Protein AF-A0A5N9CW10-F1 (afdb_monomer)

pLDDT: mean 95.41, std 5.34, range [68.5, 98.25]

Structure (mmCIF, N/CA/C/O backbone):
data_AF-A0A5N9CW10-F1
#
_entry.id   AF-A0A5N9CW10-F1
#
loop_
_atom_site.group_PDB
_atom_site.id
_atom_site.type_symbol
_atom_site.label_atom_id
_atom_site.label_alt_id
_atom_site.label_comp_id
_atom_site.label_asym_id
_atom_site.label_entity_id
_atom_site.label_seq_id
_atom_site.pdbx_PDB_ins_code
_atom_site.Cartn_x
_atom_site.Cartn_y
_atom_site.Cartn_z
_atom_site.occupancy
_atom_site.B_iso_or_equiv
_atom_site.auth_seq_id
_atom_site.auth_comp_id
_atom_site.auth_asym_id
_atom_site.auth_atom_id
_atom_site.pdbx_PDB_model_num
ATOM 1 N N . MET A 1 1 ? -7.164 14.301 24.052 1.00 74.12 1 MET A N 1
ATOM 2 C CA . MET A 1 1 ? -7.069 13.351 22.930 1.00 74.12 1 MET A CA 1
ATOM 3 C C . MET A 1 1 ? -8.444 13.283 22.311 1.00 74.12 1 MET A C 1
ATOM 5 O O . MET A 1 1 ? -9.404 13.123 23.055 1.00 74.12 1 MET A O 1
ATOM 9 N N . GLY A 1 2 ? -8.556 13.575 21.019 1.00 95.38 2 GLY A N 1
ATOM 10 C CA . GLY A 1 2 ? -9.833 13.464 20.312 1.00 95.38 2 GLY A CA 1
ATOM 11 C C . GLY A 1 2 ? -10.073 12.031 19.841 1.00 95.38 2 GLY A C 1
ATOM 12 O O . GLY A 1 2 ? -9.129 11.250 19.758 1.00 95.38 2 GLY A O 1
ATOM 13 N N . LEU A 1 3 ? -11.308 11.711 19.448 1.00 94.31 3 LEU A N 1
ATOM 14 C CA . LEU A 1 3 ? -11.644 10.421 18.828 1.00 94.31 3 LEU A CA 1
ATOM 15 C C . LEU A 1 3 ? -10.706 10.082 17.649 1.00 94.31 3 LEU A C 1
ATOM 17 O O . LEU A 1 3 ? -10.313 8.935 17.477 1.00 94.31 3 LEU A O 1
ATOM 21 N N . SER A 1 4 ? -10.279 11.083 16.873 1.00 96.06 4 SER A N 1
ATOM 22 C CA . SER A 1 4 ? -9.312 10.898 15.783 1.00 96.06 4 SER A CA 1
ATOM 23 C C . SER A 1 4 ? -7.933 10.427 16.257 1.00 96.06 4 SER A C 1
ATOM 25 O O . SER A 1 4 ? -7.286 9.656 15.553 1.00 96.06 4 SER A O 1
ATOM 27 N N . ASP A 1 5 ? -7.474 10.866 17.434 1.00 95.75 5 ASP A N 1
ATOM 28 C CA . ASP A 1 5 ? -6.196 10.414 17.998 1.00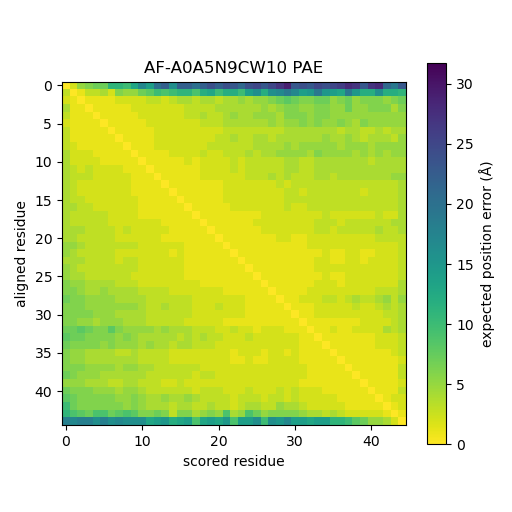 95.75 5 ASP A CA 1
ATOM 29 C C . ASP A 1 5 ? -6.275 8.952 18.433 1.00 95.75 5 ASP A C 1
ATOM 31 O O . ASP A 1 5 ? -5.340 8.193 18.196 1.00 95.75 5 ASP A O 1
ATOM 35 N N . GLU A 1 6 ? -7.402 8.554 19.025 1.00 96.12 6 GLU A N 1
ATOM 36 C CA . GLU A 1 6 ? -7.658 7.174 19.447 1.00 96.12 6 GLU A CA 1
ATOM 37 C C . GLU A 1 6 ? -7.760 6.230 18.245 1.00 96.12 6 GLU A C 1
ATOM 39 O O . GLU A 1 6 ? -7.124 5.177 18.230 1.00 96.12 6 GLU A O 1
ATOM 44 N N . LEU A 1 7 ? -8.493 6.633 17.200 1.00 96.75 7 LEU A N 1
ATOM 45 C CA . LEU A 1 7 ? -8.592 5.866 15.957 1.00 96.75 7 LEU A CA 1
ATOM 46 C C . LEU A 1 7 ? -7.230 5.720 15.278 1.00 96.75 7 LEU A C 1
ATOM 48 O O . LEU A 1 7 ? -6.884 4.621 14.857 1.00 96.75 7 LEU A O 1
ATOM 52 N N . ARG A 1 8 ? -6.442 6.801 15.211 1.00 94.94 8 ARG A N 1
ATOM 53 C CA . ARG A 1 8 ? -5.084 6.780 14.652 1.00 94.94 8 ARG A CA 1
ATOM 54 C C . ARG A 1 8 ? -4.170 5.829 15.423 1.00 94.94 8 ARG A C 1
ATOM 56 O O . ARG A 1 8 ? -3.493 5.022 14.796 1.00 94.94 8 ARG A O 1
ATOM 63 N N . ALA A 1 9 ? -4.176 5.899 16.754 1.00 96.38 9 ALA A N 1
ATOM 64 C CA . ALA A 1 9 ? -3.383 5.003 17.595 1.00 96.38 9 ALA A CA 1
ATOM 65 C C . ALA A 1 9 ? -3.787 3.529 17.404 1.00 96.38 9 ALA A C 1
ATOM 67 O O . ALA A 1 9 ? -2.935 2.647 17.397 1.00 96.38 9 ALA A O 1
ATOM 68 N N . GLY A 1 10 ? -5.077 3.255 17.184 1.00 95.94 10 GLY A N 1
ATOM 69 C CA . GLY A 1 10 ? -5.582 1.899 16.957 1.00 95.94 10 GLY A CA 1
ATOM 70 C C . GLY A 1 10 ? -5.132 1.238 15.647 1.00 95.94 10 GLY A C 1
ATOM 71 O O . GLY A 1 10 ? -5.208 0.016 15.542 1.00 95.94 10 GLY A O 1
ATOM 72 N N . VAL A 1 11 ? -4.665 2.009 14.658 1.00 96.94 11 VAL A N 1
ATOM 73 C CA . VAL A 1 11 ? -4.261 1.497 13.331 1.00 96.94 11 VAL A CA 1
ATOM 74 C C . VAL A 1 11 ? -2.772 1.683 13.025 1.00 96.94 11 VAL A C 1
ATOM 76 O O . VAL A 1 11 ? -2.342 1.375 11.916 1.00 96.94 11 VAL A O 1
ATOM 79 N N . GLU A 1 12 ? -1.979 2.177 13.978 1.00 96.25 12 GLU A N 1
ATOM 80 C CA . GLU A 1 12 ? -0.563 2.526 13.779 1.00 96.25 12 GLU A CA 1
ATOM 81 C C . GLU A 1 12 ? 0.253 1.370 13.176 1.00 96.25 12 GLU A C 1
ATOM 83 O O . GLU A 1 12 ? 0.894 1.547 12.143 1.00 96.25 12 GLU A O 1
ATOM 88 N N . SER A 1 13 ? 0.131 0.158 13.723 1.00 95.56 13 SER A N 1
ATOM 89 C CA . SER A 1 13 ? 0.857 -1.028 13.236 1.00 95.56 13 SER A CA 1
ATOM 90 C C . SER A 1 13 ? 0.474 -1.457 11.812 1.00 95.56 13 SER A C 1
ATOM 92 O O . SER A 1 13 ? 1.292 -2.009 11.069 1.00 95.56 13 SER A O 1
ATOM 94 N N . ILE A 1 14 ? -0.769 -1.188 11.398 1.00 97.44 14 ILE A N 1
ATOM 95 C CA . ILE A 1 14 ? -1.222 -1.433 10.025 1.00 97.44 14 ILE A CA 1
ATOM 96 C C . ILE A 1 14 ? -0.515 -0.451 9.093 1.00 97.44 14 ILE A C 1
ATOM 98 O O . ILE A 1 14 ? 0.025 -0.861 8.068 1.00 97.44 14 ILE A O 1
ATOM 102 N N . TRP A 1 15 ? -0.458 0.827 9.467 1.00 97.19 15 TRP A N 1
ATOM 103 C CA . TRP A 1 15 ? 0.241 1.839 8.680 1.00 97.19 15 TRP A CA 1
ATOM 104 C C . TRP A 1 15 ? 1.743 1.581 8.591 1.00 97.19 15 TRP A C 1
ATOM 106 O O . TRP A 1 15 ? 2.287 1.707 7.500 1.00 97.19 15 TRP A O 1
ATOM 116 N N . GLU A 1 16 ? 2.398 1.143 9.669 1.00 96.25 16 GLU A N 1
ATOM 117 C CA . GLU A 1 16 ? 3.811 0.724 9.640 1.00 96.25 16 GLU A CA 1
ATOM 118 C C . GLU A 1 16 ? 4.062 -0.398 8.617 1.00 96.25 16 GLU A C 1
ATOM 120 O O . GLU A 1 16 ? 5.055 -0.387 7.884 1.00 96.25 16 GLU A O 1
ATOM 125 N N . THR A 1 17 ? 3.125 -1.343 8.510 1.00 97.06 17 THR A N 1
ATOM 126 C CA . THR A 1 17 ? 3.189 -2.419 7.511 1.00 97.06 17 THR A CA 1
ATOM 127 C C . THR A 1 17 ? 2.973 -1.881 6.094 1.00 97.06 17 THR A C 1
ATOM 129 O O . THR A 1 17 ? 3.676 -2.274 5.166 1.00 97.06 17 THR A O 1
ATOM 132 N N . VAL A 1 18 ? 2.023 -0.960 5.908 1.00 97.19 18 VAL A N 1
ATOM 133 C CA . VAL A 1 18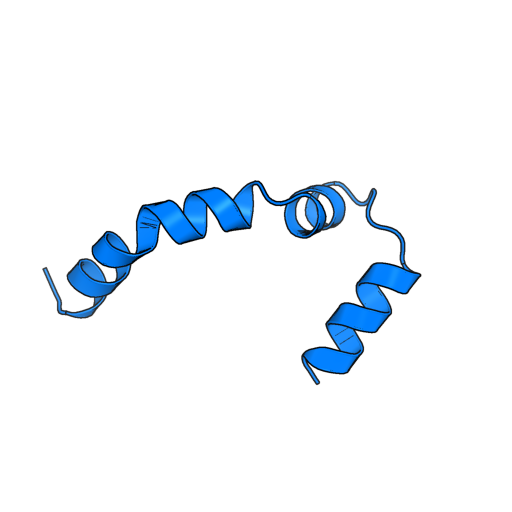 ? 1.714 -0.374 4.594 1.00 97.19 18 VAL A CA 1
ATOM 134 C C . VAL A 1 18 ? 2.880 0.461 4.065 1.00 97.19 18 VAL A C 1
ATOM 136 O O . VAL A 1 18 ? 3.257 0.300 2.908 1.00 97.19 18 VAL A O 1
ATOM 139 N N . VAL A 1 19 ? 3.496 1.313 4.892 1.00 96.69 19 VAL A N 1
ATOM 140 C CA . VAL A 1 19 ? 4.597 2.192 4.444 1.00 96.69 19 VAL A CA 1
ATOM 141 C C . VAL A 1 19 ? 5.879 1.432 4.104 1.00 96.69 19 VAL A C 1
ATOM 143 O O . VAL A 1 19 ? 6.735 1.963 3.403 1.00 96.69 19 VAL A O 1
ATOM 146 N N . THR A 1 20 ? 6.010 0.192 4.577 1.00 96.69 20 THR A N 1
ATOM 147 C CA . THR A 1 20 ? 7.133 -0.703 4.261 1.00 96.69 20 THR A CA 1
ATOM 148 C C . THR A 1 20 ? 6.795 -1.732 3.180 1.00 96.69 20 THR A C 1
ATOM 150 O O . THR A 1 20 ? 7.644 -2.545 2.815 1.00 96.69 20 THR A O 1
ATOM 153 N N . TYR A 1 21 ? 5.572 -1.711 2.643 1.00 97.81 21 TYR A N 1
ATOM 154 C CA . TYR A 1 21 ? 5.156 -2.647 1.609 1.00 97.81 21 TYR A CA 1
ATOM 155 C C . TYR A 1 21 ? 5.863 -2.345 0.272 1.00 97.81 21 TYR A C 1
ATOM 157 O O . TYR A 1 21 ? 5.922 -1.173 -0.113 1.00 97.81 21 TYR A O 1
ATOM 165 N N . PRO A 1 22 ? 6.331 -3.365 -0.485 1.00 97.69 22 PRO A N 1
ATOM 166 C CA . PRO A 1 22 ? 7.141 -3.161 -1.688 1.00 97.69 22 PRO A CA 1
ATOM 167 C C . PRO A 1 22 ? 6.536 -2.201 -2.706 1.00 97.69 22 PRO A C 1
ATOM 169 O O . PRO A 1 22 ? 7.234 -1.341 -3.216 1.00 97.69 22 PRO A O 1
ATOM 172 N N . PHE A 1 23 ? 5.224 -2.270 -2.951 1.00 97.31 23 PHE A N 1
ATOM 173 C CA . PHE A 1 23 ? 4.572 -1.342 -3.878 1.00 97.31 23 PHE A CA 1
ATOM 174 C C . PHE A 1 23 ? 4.770 0.129 -3.467 1.00 97.31 23 PHE A C 1
ATOM 176 O O . PHE A 1 23 ? 5.052 0.973 -4.313 1.00 97.31 23 PHE A O 1
ATOM 183 N N . VAL A 1 24 ? 4.666 0.439 -2.170 1.00 97.62 24 VAL A N 1
ATOM 184 C CA . VAL A 1 24 ? 4.818 1.804 -1.643 1.00 97.62 24 VAL A CA 1
ATOM 185 C C . VAL A 1 24 ? 6.280 2.248 -1.697 1.00 97.62 24 VAL A C 1
ATOM 187 O O . VAL A 1 24 ? 6.561 3.362 -2.137 1.00 97.62 24 VAL A O 1
ATOM 190 N N . THR A 1 25 ? 7.218 1.382 -1.305 1.00 98.19 25 THR A N 1
ATOM 191 C CA . THR A 1 25 ? 8.652 1.711 -1.325 1.00 98.19 25 THR A CA 1
ATOM 192 C C . THR A 1 25 ? 9.187 1.862 -2.750 1.00 98.19 25 THR A C 1
ATOM 194 O O . THR A 1 25 ? 9.869 2.842 -3.032 1.00 98.19 25 THR A O 1
ATOM 197 N N . GLU A 1 26 ? 8.802 0.962 -3.659 1.00 98.25 26 GLU A N 1
ATOM 198 C CA . GLU A 1 26 ? 9.179 0.991 -5.081 1.00 98.25 26 GLU A CA 1
ATOM 199 C C . GLU A 1 26 ? 8.581 2.216 -5.801 1.00 98.25 26 GLU A C 1
ATOM 201 O O . GLU A 1 26 ? 9.183 2.780 -6.714 1.00 98.25 26 GLU A O 1
ATOM 206 N N . THR A 1 27 ? 7.387 2.667 -5.391 1.00 96.75 27 THR A N 1
ATOM 207 C CA . THR A 1 27 ? 6.803 3.917 -5.911 1.00 96.75 27 THR A CA 1
ATOM 208 C C . THR A 1 27 ? 7.632 5.123 -5.472 1.00 96.75 27 THR A C 1
ATOM 210 O O . THR A 1 27 ? 7.877 6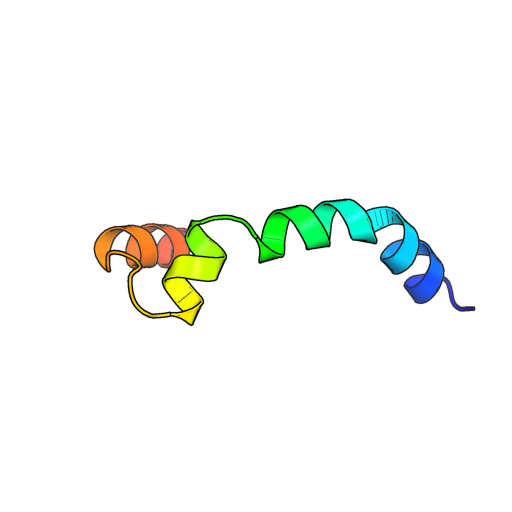.030 -6.265 1.00 96.75 27 THR A O 1
ATOM 213 N N . ALA A 1 28 ? 8.066 5.148 -4.208 1.00 96.62 28 ALA A N 1
ATOM 214 C CA . ALA A 1 28 ? 8.814 6.268 -3.642 1.00 96.62 28 ALA A CA 1
ATOM 215 C C . ALA A 1 28 ? 10.233 6.398 -4.220 1.00 96.62 28 ALA A C 1
ATOM 217 O O . ALA A 1 28 ? 10.718 7.516 -4.390 1.00 96.62 28 ALA A O 1
ATOM 218 N N . ASP A 1 29 ? 10.898 5.278 -4.514 1.00 97.00 29 ASP A N 1
ATOM 219 C CA . ASP A 1 29 ? 12.249 5.264 -5.090 1.00 97.00 29 ASP A CA 1
ATOM 220 C C . ASP A 1 29 ? 12.276 5.237 -6.632 1.00 97.00 29 ASP A C 1
ATOM 222 O O . ASP A 1 29 ? 13.337 5.419 -7.234 1.00 97.00 29 ASP A O 1
ATOM 226 N N . GLY A 1 30 ? 11.113 5.077 -7.271 1.00 96.56 30 GLY A N 1
ATOM 227 C CA . GLY A 1 30 ? 10.952 5.068 -8.725 1.00 96.56 30 GLY A CA 1
ATOM 228 C C . GLY A 1 30 ? 11.306 3.740 -9.398 1.00 96.56 30 GLY A C 1
ATOM 229 O O . GLY A 1 30 ? 11.427 3.702 -10.622 1.00 96.56 30 GLY A O 1
ATOM 230 N N . SER A 1 31 ? 11.488 2.661 -8.633 1.00 98.06 31 SER A N 1
ATOM 231 C CA . SER A 1 31 ? 11.744 1.317 -9.163 1.00 98.06 31 SER A CA 1
ATOM 232 C C . SER A 1 31 ? 10.476 0.523 -9.490 1.00 98.06 31 SER A C 1
ATOM 234 O O . SER A 1 31 ? 10.577 -0.547 -10.097 1.00 98.06 31 SER A O 1
ATOM 236 N N . LEU A 1 32 ? 9.288 1.033 -9.132 1.00 97.75 32 LEU A N 1
ATOM 237 C CA . LEU A 1 32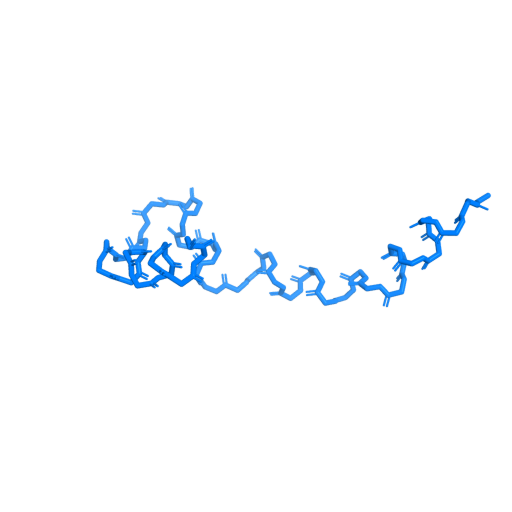 ? 8.023 0.373 -9.449 1.00 97.75 32 LEU A CA 1
ATOM 238 C C . 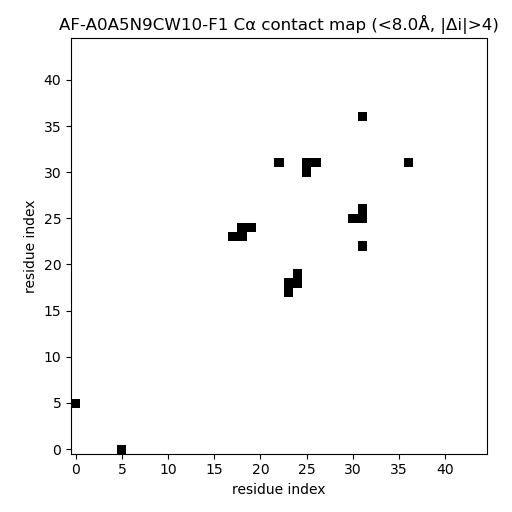LEU A 1 32 ? 7.824 0.296 -10.966 1.00 97.75 32 LEU A C 1
ATOM 240 O O . LEU A 1 32 ? 7.894 1.297 -11.679 1.00 97.75 32 LEU A O 1
ATOM 244 N N . ASP A 1 33 ? 7.514 -0.904 -11.445 1.00 97.38 33 ASP A N 1
ATOM 245 C CA . ASP A 1 33 ? 7.119 -1.122 -12.831 1.00 97.38 33 ASP A CA 1
ATOM 246 C C . ASP A 1 33 ? 5.863 -0.311 -13.198 1.00 97.38 33 ASP A C 1
ATOM 248 O O . ASP A 1 33 ? 4.866 -0.288 -12.468 1.00 97.38 33 ASP A O 1
ATOM 252 N N . TRP A 1 34 ? 5.908 0.342 -14.359 1.00 96.25 34 TRP A N 1
ATOM 253 C CA . TRP A 1 34 ? 4.853 1.255 -14.791 1.00 96.25 34 TRP A CA 1
ATOM 254 C C . TRP A 1 34 ? 3.517 0.539 -15.023 1.00 96.25 34 TRP A C 1
ATOM 256 O O . TRP A 1 34 ? 2.471 1.087 -14.679 1.00 96.25 34 TRP A O 1
ATOM 266 N N . GLU A 1 35 ? 3.523 -0.698 -15.534 1.00 97.00 35 GLU A N 1
ATOM 267 C CA . GLU A 1 35 ? 2.281 -1.453 -15.747 1.00 97.00 35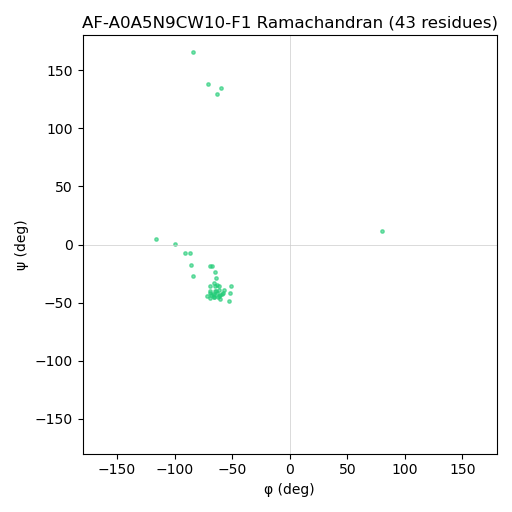 GLU A CA 1
ATOM 268 C C . GLU A 1 35 ? 1.592 -1.773 -14.414 1.00 97.00 35 GLU 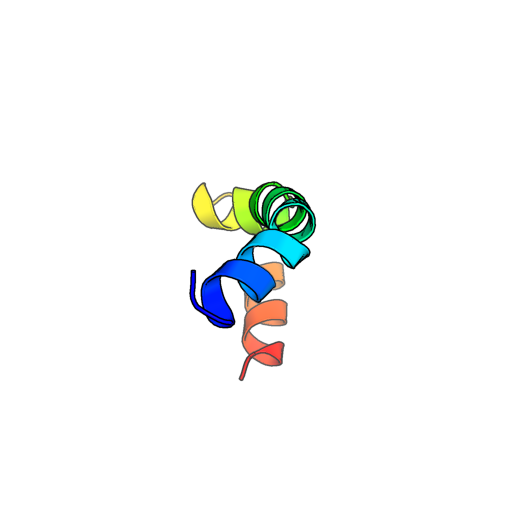A C 1
ATOM 270 O O . GLU A 1 35 ? 0.374 -1.620 -14.294 1.00 97.00 35 GLU A O 1
ATOM 275 N N . ARG A 1 36 ? 2.362 -2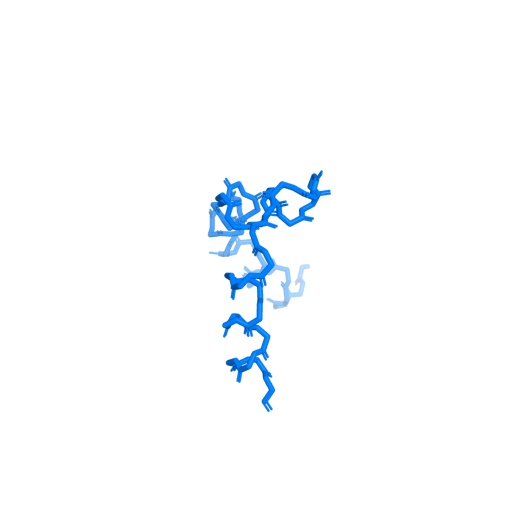.127 -13.373 1.00 96.62 36 ARG A N 1
ATOM 276 C CA . ARG A 1 36 ? 1.825 -2.320 -12.011 1.00 96.62 36 ARG A CA 1
ATOM 277 C C . ARG A 1 36 ? 1.204 -1.044 -11.445 1.00 96.62 36 ARG A C 1
ATOM 279 O O . ARG A 1 36 ? 0.164 -1.127 -10.792 1.00 96.62 36 ARG A O 1
ATOM 286 N N . PHE A 1 37 ? 1.812 0.117 -11.691 1.00 96.38 37 PHE A N 1
ATOM 287 C CA . PHE A 1 37 ? 1.236 1.394 -11.271 1.00 96.38 37 PHE A CA 1
ATOM 288 C C . PHE A 1 37 ? -0.070 1.706 -12.012 1.00 96.38 37 PHE A C 1
ATOM 290 O O . PHE A 1 37 ? -1.045 2.089 -11.372 1.00 96.38 37 PHE A O 1
ATOM 297 N N . CYS A 1 38 ? -0.129 1.490 -13.331 1.00 96.75 38 CYS A N 1
ATOM 298 C CA . CYS A 1 38 ? -1.353 1.692 -14.112 1.00 96.75 38 CYS A CA 1
ATOM 299 C C . CYS A 1 38 ? -2.517 0.832 -13.604 1.00 96.75 38 CYS A C 1
ATOM 301 O O . CYS A 1 38 ? -3.618 1.346 -13.451 1.00 96.75 38 CYS A O 1
ATOM 303 N N . VAL A 1 39 ? -2.274 -0.440 -13.265 1.00 96.94 39 VAL A N 1
ATOM 304 C CA . VAL A 1 39 ? -3.313 -1.311 -12.686 1.00 96.94 39 VAL A CA 1
ATOM 305 C C . VAL A 1 39 ? -3.847 -0.755 -11.363 1.00 96.94 39 VAL A C 1
ATOM 307 O O . VAL A 1 39 ? -5.055 -0.763 -11.150 1.00 96.94 39 VAL A O 1
ATOM 310 N N . TYR A 1 40 ? -2.968 -0.272 -10.478 1.00 95.75 40 TYR A N 1
ATOM 311 C CA . TYR A 1 40 ? -3.387 0.388 -9.237 1.00 95.75 40 TYR A CA 1
ATOM 312 C C . TYR A 1 40 ? -4.201 1.658 -9.527 1.00 95.75 40 TYR A C 1
ATOM 314 O O . TYR A 1 40 ? -5.257 1.864 -8.937 1.00 95.75 40 TYR A O 1
ATOM 322 N N . PHE A 1 41 ? -3.732 2.488 -10.459 1.00 95.44 41 PHE A N 1
ATOM 323 C CA . PHE A 1 41 ? -4.374 3.754 -10.802 1.00 95.44 41 PHE A CA 1
ATOM 324 C C . PHE A 1 41 ? -5.779 3.557 -11.387 1.00 95.44 41 PHE A C 1
ATOM 326 O O . PHE A 1 41 ? -6.708 4.260 -10.997 1.00 95.44 41 PHE A O 1
ATOM 333 N N . ASP A 1 42 ? -5.952 2.566 -12.263 1.00 96.81 42 ASP A N 1
ATOM 334 C CA . ASP A 1 42 ? -7.250 2.210 -12.846 1.00 96.81 42 ASP A CA 1
ATOM 335 C C . ASP A 1 42 ? -8.250 1.688 -11.798 1.00 96.81 42 ASP A C 1
ATOM 337 O O . ASP A 1 42 ? -9.455 1.749 -12.023 1.00 96.81 42 ASP A O 1
ATOM 341 N N . GLN A 1 43 ? -7.776 1.161 -10.663 1.00 94.38 43 GLN A N 1
ATOM 342 C CA . GLN A 1 43 ? -8.627 0.711 -9.553 1.00 94.38 43 GLN A CA 1
ATOM 343 C C . GLN A 1 43 ? -9.042 1.842 -8.603 1.00 94.38 43 GLN A C 1
ATOM 345 O O . GLN A 1 43 ? -10.067 1.712 -7.935 1.00 94.38 43 GLN A O 1
ATOM 350 N N . ASP A 1 44 ? -8.236 2.901 -8.501 1.00 92.44 44 ASP A N 1
ATOM 351 C CA . ASP A 1 44 ? -8.477 4.051 -7.615 1.00 92.44 44 ASP A CA 1
ATOM 352 C C . ASP A 1 44 ? -9.390 5.115 -8.266 1.00 92.44 44 ASP A C 1
ATOM 354 O O . ASP A 1 44 ? -9.955 5.961 -7.569 1.00 92.44 44 ASP A O 1
ATOM 358 N N . CYS A 1 45 ? -9.544 5.065 -9.598 1.00 68.50 45 CYS A N 1
ATOM 359 C CA . CYS A 1 45 ? -10.437 5.920 -10.397 1.00 68.50 45 CYS A CA 1
ATOM 360 C C . CYS A 1 45 ? -11.894 5.428 -10.408 1.00 68.50 45 CYS A C 1
ATOM 362 O O . CYS A 1 45 ? -12.795 6.298 -10.329 1.00 68.50 45 CYS A O 1
#

Radius of gyration: 14.32 Å; Cα contacts (8 Å, |Δi|>4): 10; chains: 1; bounding box: 24×17×39 Å

Foldseek 3Di:
DDPVVVVCVVCVVVVVCVCPDCCNVCVVVVVDDPVVVVVVVVVVD

Solvent-accessible surface area (backbone atoms only — not comparable to full-atom values): 2757 Å² total; per-residue (Å²): 133,53,74,70,54,55,54,50,64,75,42,44,72,59,49,58,52,51,67,66,30,65,72,51,44,25,56,74,73,65,71,49,58,66,69,62,48,50,58,53,51,69,70,75,108

Sequence (45 aa):
MGLSDELRAGVESIWETVVTYPFVTETADGSLDWERFCVYFDQDC

Secondary structure (DSSP, 8-state):
--HHHHHHHHTHHHHHHHHTSHH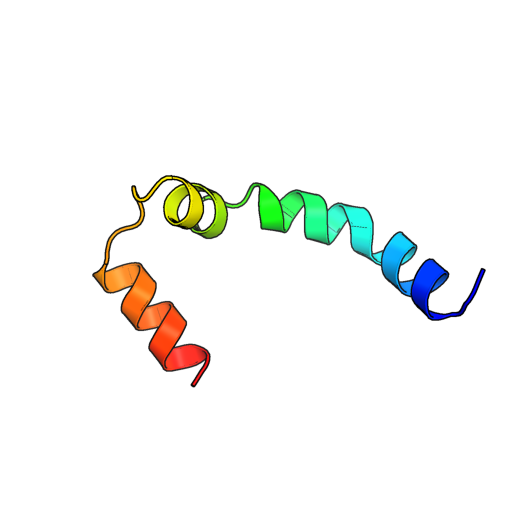HHHHHHT-S-HHHHHHHHHHH-

Mean predicted aligned error: 3.46 Å